Protein AF-A0A0C3LDW7-F1 (afdb_monomer_lite)

Secondary structure (DSSP, 8-state):
--HHHHHHHHHHHHHTT------TTTTTT-HHHHHHHHHHHHHTS-------------------HHHHHHHHHHHTS----TTTT-TTTTHHHHSEEEEEEE-TTS-EEEEEEE-SS---B---SS-EEEHHHHHHHHTT---S-BPPTTPPPEEE--

Foldseek 3Di:
DDLVVVLVVVVVVVVVVPVDDDDLCNCVVRVSNNVVVVVVVVVVPDDDDDDDDDDDDDDDDPDDPVVVVVLLVVLVDDDDDPLVPPPCSQVQQADFDWDWAAAPVRDTDTDTDGNVVAQDEDAHQEGEAEVSVVVNVVVVDDHSYDDDPPHDYHYDHD

Organism: NCBI:txid1051891

Structure (mmCIF, N/CA/C/O backbone):
data_AF-A0A0C3LDW7-F1
#
_entry.id   AF-A0A0C3LDW7-F1
#
loop_
_atom_site.group_PDB
_atom_site.id
_atom_site.type_symbol
_atom_site.label_atom_id
_atom_site.label_alt_id
_atom_site.label_comp_id
_atom_site.label_asym_id
_atom_site.label_entity_id
_atom_site.label_seq_id
_atom_site.pdbx_PDB_ins_code
_atom_site.Cartn_x
_atom_site.Cartn_y
_atom_site.Cartn_z
_atom_site.occupancy
_atom_site.B_iso_or_equiv
_atom_site.auth_seq_id
_atom_site.auth_comp_id
_atom_site.auth_asym_id
_atom_site.auth_atom_id
_atom_site.pdbx_PDB_model_num
ATOM 1 N N . MET A 1 1 ? 14.650 0.027 -12.712 1.00 53.91 1 MET A N 1
ATOM 2 C CA . MET A 1 1 ? 14.653 -1.045 -11.697 1.00 53.91 1 MET A CA 1
ATOM 3 C C . MET A 1 1 ? 15.944 -1.805 -11.886 1.00 53.91 1 MET A C 1
ATOM 5 O O . MET A 1 1 ? 16.213 -2.204 -13.011 1.00 53.91 1 MET A O 1
ATOM 9 N N . ASP A 1 2 ? 16.750 -1.938 -10.841 1.00 70.69 2 ASP A N 1
ATOM 10 C CA . ASP A 1 2 ? 18.018 -2.660 -10.933 1.00 70.69 2 ASP A CA 1
ATOM 11 C C . ASP A 1 2 ? 17.744 -4.168 -11.007 1.00 70.69 2 ASP A C 1
ATOM 13 O O . ASP A 1 2 ? 16.909 -4.682 -10.262 1.00 70.69 2 ASP A O 1
ATOM 17 N N . SER A 1 3 ? 18.443 -4.900 -11.879 1.00 71.69 3 SER A N 1
ATOM 18 C CA . SER A 1 3 ? 18.212 -6.340 -12.104 1.00 71.69 3 SER A CA 1
ATOM 19 C C . SER A 1 3 ? 18.308 -7.186 -10.822 1.00 71.69 3 SER A C 1
ATOM 21 O O . SER A 1 3 ? 17.686 -8.242 -10.719 1.00 71.69 3 SER A O 1
ATOM 23 N N . SER A 1 4 ? 19.042 -6.699 -9.816 1.00 78.38 4 SER A N 1
ATOM 24 C CA . SER A 1 4 ? 19.217 -7.348 -8.513 1.00 78.38 4 SER A CA 1
ATOM 25 C C . SER A 1 4 ? 17.973 -7.296 -7.618 1.00 78.38 4 SER A C 1
ATOM 27 O O . SER A 1 4 ? 17.710 -8.259 -6.901 1.00 78.38 4 SER A O 1
ATOM 29 N N . SER A 1 5 ? 17.192 -6.208 -7.642 1.00 81.62 5 SER A N 1
ATOM 30 C CA . SER A 1 5 ? 15.993 -6.099 -6.793 1.00 81.62 5 SER A CA 1
ATOM 31 C C . SER A 1 5 ? 14.843 -6.956 -7.325 1.00 81.62 5 SER A C 1
ATOM 33 O O . SER A 1 5 ? 14.118 -7.578 -6.549 1.00 81.62 5 SER A O 1
ATOM 35 N N . LEU A 1 6 ? 14.728 -7.061 -8.652 1.00 83.81 6 LEU A N 1
ATOM 36 C CA . LEU A 1 6 ? 13.736 -7.908 -9.314 1.00 83.81 6 LEU A CA 1
ATOM 37 C C . LEU A 1 6 ? 14.006 -9.398 -9.050 1.00 83.81 6 LEU A C 1
ATOM 39 O O . LEU A 1 6 ? 13.078 -10.129 -8.708 1.00 83.81 6 LEU A O 1
ATOM 43 N N . LEU A 1 7 ? 15.271 -9.835 -9.110 1.00 85.88 7 LEU A N 1
ATOM 44 C CA . LEU A 1 7 ? 15.661 -11.201 -8.741 1.00 85.88 7 LEU A CA 1
ATOM 45 C C . LEU A 1 7 ? 15.243 -11.553 -7.311 1.00 85.88 7 LEU A C 1
ATOM 47 O O . LEU A 1 7 ? 14.664 -12.614 -7.088 1.00 85.88 7 LEU A O 1
ATOM 51 N N . TRP A 1 8 ? 15.517 -10.665 -6.354 1.00 86.31 8 TRP A N 1
ATOM 52 C CA . TRP A 1 8 ? 15.173 -10.902 -4.954 1.00 86.31 8 TRP A CA 1
ATOM 53 C C . TRP A 1 8 ? 13.662 -11.073 -4.768 1.00 86.31 8 TRP A C 1
ATOM 55 O O . TRP A 1 8 ? 13.221 -12.028 -4.132 1.00 86.31 8 TRP A O 1
ATOM 65 N N . MET A 1 9 ? 12.860 -10.202 -5.385 1.00 88.88 9 MET A N 1
ATOM 66 C CA . MET A 1 9 ? 11.399 -10.289 -5.323 1.00 88.88 9 MET A CA 1
ATOM 67 C C . MET A 1 9 ? 10.884 -11.615 -5.898 1.00 88.88 9 MET A C 1
A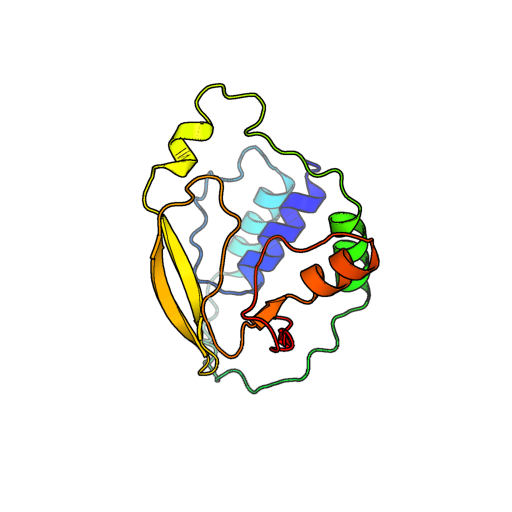TOM 69 O O . MET A 1 9 ? 10.052 -12.275 -5.276 1.00 88.88 9 MET A O 1
ATOM 73 N N . VAL A 1 10 ? 11.405 -12.037 -7.054 1.00 88.19 10 VAL A N 1
ATOM 74 C CA . VAL A 1 10 ? 11.032 -13.315 -7.681 1.00 88.19 10 VAL A CA 1
ATOM 75 C C . VAL A 1 10 ? 11.379 -14.498 -6.774 1.00 88.19 10 VAL A C 1
ATOM 77 O O . VAL A 1 10 ? 10.549 -15.388 -6.598 1.00 88.19 10 VAL A O 1
ATOM 80 N N . GLN A 1 11 ? 12.551 -14.482 -6.134 1.00 89.31 11 GLN A N 1
ATOM 81 C CA . GLN A 1 11 ? 12.958 -15.518 -5.181 1.00 89.31 11 GLN A CA 1
ATOM 82 C C . GLN A 1 11 ? 12.035 -15.592 -3.961 1.00 89.31 11 GLN A C 1
ATOM 84 O O . GLN A 1 11 ? 11.704 -16.690 -3.524 1.00 89.31 11 GLN A O 1
ATOM 89 N N . GLN A 1 12 ? 11.596 -14.452 -3.417 1.00 87.31 12 GLN A N 1
ATOM 90 C CA . GLN A 1 12 ? 10.668 -14.437 -2.279 1.00 87.31 12 GLN A CA 1
ATOM 91 C C . GLN A 1 12 ? 9.298 -15.005 -2.653 1.00 87.31 12 GLN A C 1
ATOM 93 O O . GLN A 1 12 ? 8.745 -15.822 -1.919 1.00 87.31 12 GLN A O 1
ATOM 98 N N . ILE A 1 13 ? 8.762 -14.604 -3.809 1.00 86.69 13 ILE A N 1
ATOM 99 C CA . ILE A 1 13 ? 7.469 -15.095 -4.301 1.00 86.69 13 ILE A CA 1
ATOM 100 C C . ILE A 1 13 ? 7.523 -16.608 -4.535 1.00 86.69 13 ILE A C 1
ATOM 102 O O . ILE A 1 13 ? 6.597 -17.333 -4.171 1.00 86.69 13 ILE A O 1
ATOM 106 N N . ASP A 1 14 ? 8.611 -17.088 -5.129 1.00 86.56 14 ASP A N 1
ATOM 107 C CA . ASP A 1 14 ? 8.819 -18.506 -5.387 1.00 86.56 14 ASP A CA 1
ATOM 108 C C . ASP A 1 14 ? 9.004 -19.314 -4.084 1.00 86.56 14 ASP A C 1
ATOM 110 O O . ASP A 1 14 ? 8.374 -20.361 -3.917 1.00 86.56 14 ASP A O 1
ATOM 114 N N . ALA A 1 15 ? 9.764 -18.792 -3.113 1.00 85.25 15 ALA A N 1
ATOM 115 C CA . ALA A 1 15 ? 9.953 -19.409 -1.797 1.00 85.25 15 ALA A CA 1
ATOM 116 C C . ALA A 1 15 ? 8.666 -19.457 -0.956 1.00 85.25 15 ALA A C 1
ATOM 118 O O . ALA A 1 15 ? 8.469 -20.396 -0.184 1.00 85.25 15 ALA A O 1
ATOM 119 N N . ALA A 1 16 ? 7.771 -18.478 -1.119 1.00 85.31 16 ALA A N 1
ATOM 120 C CA . ALA A 1 16 ? 6.484 -18.444 -0.430 1.00 85.31 16 ALA A CA 1
ATOM 121 C C . ALA A 1 16 ? 5.522 -19.558 -0.887 1.00 85.31 16 ALA A C 1
ATOM 123 O O . ALA A 1 16 ? 4.521 -19.810 -0.217 1.00 85.31 16 ALA A O 1
ATOM 124 N N . GLY A 1 17 ? 5.797 -20.233 -2.013 1.00 80.81 17 GLY A N 1
ATOM 125 C CA . GLY A 1 17 ? 5.010 -21.384 -2.461 1.00 80.81 17 GLY A CA 1
ATOM 126 C C . GLY A 1 17 ? 3.551 -21.048 -2.784 1.00 80.81 17 GLY A C 1
ATOM 127 O O . GLY A 1 17 ? 2.684 -21.913 -2.699 1.00 80.81 17 GLY A O 1
ATOM 128 N N . VAL A 1 18 ? 3.269 -19.802 -3.172 1.00 77.81 18 VAL A N 1
ATOM 129 C CA . VAL A 1 18 ? 1.912 -19.266 -3.406 1.00 77.81 18 VAL A CA 1
ATOM 130 C C . VAL A 1 18 ? 1.192 -19.844 -4.638 1.00 77.81 18 VAL A C 1
ATOM 132 O O . VAL A 1 18 ? 0.109 -19.389 -4.989 1.00 77.81 18 VAL A O 1
ATOM 135 N N . GLY A 1 19 ? 1.752 -20.870 -5.289 1.00 76.56 19 GLY A N 1
ATOM 136 C CA . GLY A 1 19 ? 1.146 -21.515 -6.460 1.00 76.56 19 GLY A CA 1
ATOM 137 C C . GLY A 1 19 ? 1.220 -20.676 -7.739 1.00 76.56 19 GLY A C 1
ATOM 138 O O . GLY A 1 19 ? 0.446 -20.901 -8.666 1.00 76.56 19 GLY A O 1
ATOM 139 N N . ASN A 1 20 ? 2.140 -19.711 -7.799 1.00 80.19 20 ASN A N 1
ATOM 140 C CA . ASN A 1 20 ? 2.332 -18.882 -8.983 1.00 80.19 20 ASN A CA 1
ATOM 141 C C . ASN A 1 20 ? 2.949 -19.696 -10.126 1.00 80.19 20 ASN A C 1
ATOM 143 O O . ASN A 1 20 ? 3.977 -20.353 -9.960 1.00 80.19 20 ASN A O 1
ATOM 147 N N . LEU A 1 21 ? 2.325 -19.612 -11.300 1.00 80.88 21 LEU A N 1
ATOM 148 C CA . LEU A 1 21 ? 2.858 -20.143 -12.548 1.00 80.88 21 LEU A CA 1
ATOM 149 C C . LEU A 1 21 ? 3.576 -19.011 -13.281 1.00 80.88 21 LEU A C 1
ATOM 151 O O . LEU A 1 21 ? 2.949 -18.043 -13.708 1.00 80.88 21 LEU A O 1
ATOM 155 N N . TRP A 1 22 ? 4.893 -19.131 -13.411 1.00 82.12 22 TRP A N 1
ATOM 156 C CA . TRP A 1 22 ? 5.694 -18.210 -14.210 1.00 82.12 22 TRP A CA 1
ATOM 157 C C . TRP A 1 22 ? 5.652 -18.644 -15.673 1.00 82.12 22 TRP A C 1
ATOM 159 O O . TRP A 1 22 ? 5.890 -19.816 -15.976 1.00 82.12 22 TRP A O 1
ATOM 169 N N . ALA A 1 23 ? 5.346 -17.715 -16.579 1.00 82.56 23 ALA A N 1
ATOM 170 C CA . ALA A 1 23 ? 5.455 -17.997 -18.004 1.00 82.56 23 ALA A CA 1
ATOM 171 C C . ALA A 1 23 ? 6.944 -18.178 -18.371 1.00 82.56 23 ALA A C 1
ATOM 173 O O . ALA A 1 23 ? 7.791 -17.453 -17.839 1.00 82.56 23 ALA A O 1
ATOM 174 N N . PRO A 1 24 ? 7.288 -19.156 -19.228 1.00 74.12 24 PRO A N 1
ATOM 175 C CA . PRO A 1 24 ? 8.680 -19.496 -19.535 1.00 74.12 24 PRO A CA 1
ATOM 176 C C . PRO A 1 24 ? 9.445 -18.363 -20.236 1.00 74.12 24 PRO A C 1
ATOM 178 O O . PRO A 1 24 ? 10.670 -18.331 -20.178 1.00 74.12 24 PRO A O 1
ATOM 181 N N . ASP A 1 25 ? 8.720 -17.438 -20.856 1.00 83.69 25 ASP A N 1
ATOM 182 C CA . ASP A 1 25 ? 9.197 -16.272 -21.595 1.00 83.69 25 ASP A CA 1
ATOM 183 C C . ASP A 1 25 ? 9.160 -14.965 -20.776 1.00 83.69 25 ASP A C 1
ATOM 185 O O . ASP A 1 25 ? 9.736 -13.959 -21.185 1.00 83.69 25 ASP A O 1
ATOM 189 N N . ALA A 1 26 ? 8.548 -14.960 -19.582 1.00 81.38 26 ALA A N 1
ATOM 190 C CA . ALA A 1 26 ? 8.307 -13.742 -18.791 1.00 81.38 26 ALA A CA 1
ATOM 191 C C . ALA A 1 26 ? 9.577 -12.964 -18.396 1.00 81.38 26 ALA A C 1
ATOM 193 O O . ALA A 1 26 ? 9.491 -11.799 -18.006 1.00 81.38 26 ALA A O 1
ATOM 194 N N . PHE A 1 27 ? 10.745 -13.609 -18.456 1.00 86.31 27 PHE A N 1
ATOM 195 C CA . PHE A 1 27 ? 12.024 -13.044 -18.030 1.00 86.31 27 PHE A CA 1
ATOM 196 C C . PHE A 1 27 ? 13.126 -13.168 -19.087 1.00 86.31 27 PHE A C 1
ATOM 198 O O . PHE A 1 27 ? 14.304 -13.123 -18.730 1.00 86.31 27 PHE A O 1
ATOM 205 N N . GLU A 1 28 ? 12.784 -13.313 -20.373 1.00 84.56 28 GLU A N 1
ATOM 206 C CA . GLU A 1 28 ? 13.794 -13.361 -21.447 1.00 84.56 28 GLU A CA 1
ATOM 207 C C . GLU A 1 28 ? 14.685 -12.113 -21.463 1.00 84.56 28 GLU A C 1
ATOM 209 O O . GLU A 1 28 ? 15.906 -12.224 -21.587 1.00 84.56 28 GLU A O 1
ATOM 214 N N . ASP A 1 29 ? 14.094 -10.947 -21.199 1.00 85.69 29 ASP A N 1
ATOM 215 C CA . ASP A 1 29 ? 14.794 -9.661 -21.160 1.00 85.69 29 ASP A CA 1
ATOM 216 C C . ASP A 1 29 ? 15.585 -9.424 -19.857 1.00 85.69 29 ASP A C 1
ATOM 218 O O . ASP A 1 29 ? 16.277 -8.412 -19.719 1.00 85.69 29 ASP A O 1
ATOM 222 N N . VAL A 1 30 ? 15.502 -10.339 -18.877 1.00 86.88 30 VAL A N 1
ATOM 223 C CA . VAL A 1 30 ? 16.159 -10.210 -17.563 1.00 86.88 30 VAL A CA 1
ATOM 224 C C . VAL A 1 30 ? 17.057 -11.428 -17.287 1.00 86.88 30 VAL A C 1
ATOM 226 O O . VAL A 1 30 ? 16.651 -12.368 -16.591 1.00 86.88 30 VAL A O 1
ATOM 229 N N . PRO A 1 31 ? 18.324 -11.408 -17.752 1.00 85.44 31 PRO A N 1
ATOM 230 C CA . PRO A 1 31 ? 19.219 -12.571 -17.739 1.00 85.44 31 PRO A CA 1
ATOM 231 C C . PRO A 1 31 ? 19.421 -13.195 -16.357 1.00 85.44 31 PRO A C 1
ATOM 233 O O . PRO A 1 31 ? 19.556 -14.408 -16.226 1.00 85.44 31 PRO A O 1
ATOM 236 N N . THR A 1 32 ? 19.428 -12.372 -15.307 1.00 86.12 32 THR A N 1
ATOM 237 C CA . THR A 1 32 ? 19.659 -12.816 -13.929 1.00 86.12 32 THR A CA 1
ATOM 238 C C . THR A 1 32 ? 18.518 -13.688 -13.404 1.00 86.12 32 THR A C 1
ATOM 240 O O . THR A 1 32 ? 18.760 -14.693 -12.739 1.00 86.12 32 THR A O 1
ATOM 243 N N . VAL A 1 33 ? 17.273 -13.324 -13.719 1.00 85.00 33 VAL A N 1
ATOM 244 C CA . VAL A 1 33 ? 16.087 -14.084 -13.300 1.00 85.00 33 VAL A CA 1
ATOM 245 C C . VAL A 1 33 ? 15.918 -15.326 -14.155 1.00 85.00 33 VAL A C 1
ATOM 247 O O . VAL A 1 33 ? 15.624 -16.399 -13.631 1.00 85.00 33 VAL A O 1
ATOM 250 N N . LYS A 1 34 ? 16.201 -15.210 -15.454 1.00 87.00 34 LYS A N 1
ATOM 251 C CA . LYS A 1 34 ? 16.253 -16.356 -16.356 1.00 87.00 34 LYS A CA 1
ATOM 252 C C . LYS A 1 34 ? 17.242 -17.420 -15.865 1.00 87.00 34 LYS A C 1
ATOM 254 O O . LYS A 1 34 ? 16.860 -18.575 -15.715 1.00 87.00 34 LYS A O 1
ATOM 259 N N . ALA A 1 35 ? 18.466 -17.023 -15.509 1.00 87.06 35 ALA A N 1
ATOM 260 C CA . ALA A 1 35 ? 19.481 -17.937 -14.979 1.00 87.06 35 ALA A CA 1
ATOM 261 C C . ALA A 1 35 ? 19.032 -18.654 -13.691 1.00 87.06 35 ALA A C 1
ATOM 263 O O . ALA A 1 35 ? 19.332 -19.832 -13.503 1.00 87.06 35 ALA A O 1
ATOM 264 N N . TYR A 1 36 ? 18.283 -17.972 -12.818 1.00 88.25 36 TYR A N 1
ATOM 265 C CA . TYR A 1 36 ? 17.711 -18.578 -11.615 1.00 88.25 36 TYR A CA 1
ATOM 266 C C . TYR A 1 36 ? 16.700 -19.689 -11.944 1.00 88.25 36 TYR A C 1
ATOM 268 O O . TYR A 1 36 ? 16.777 -20.779 -11.371 1.00 88.25 36 TYR A O 1
ATOM 276 N N . PHE A 1 37 ? 15.782 -19.449 -12.884 1.00 86.62 37 PHE A N 1
ATOM 277 C CA . PHE A 1 37 ? 14.806 -20.462 -13.296 1.00 86.62 37 PHE A CA 1
ATOM 278 C C . PHE A 1 37 ? 15.431 -21.605 -14.097 1.00 86.62 37 PHE A C 1
ATOM 280 O O . PHE A 1 37 ? 15.050 -22.757 -13.883 1.00 86.62 37 PHE A O 1
ATOM 287 N N . ASP A 1 38 ? 16.410 -21.313 -14.955 1.00 86.12 38 ASP A N 1
ATOM 288 C CA . ASP A 1 38 ? 17.164 -22.323 -15.703 1.00 86.12 38 ASP A CA 1
ATOM 289 C C . ASP A 1 38 ? 17.883 -23.280 -14.724 1.00 86.12 38 ASP A C 1
ATOM 291 O O . ASP A 1 38 ? 17.678 -24.495 -14.785 1.00 86.12 38 ASP A O 1
ATOM 295 N N . ALA A 1 39 ? 18.591 -22.747 -13.718 1.00 85.19 39 ALA A N 1
ATOM 296 C CA . ALA A 1 39 ? 19.243 -23.546 -12.672 1.00 85.19 39 ALA A CA 1
ATOM 297 C C . ALA A 1 39 ? 18.245 -24.364 -11.829 1.00 85.19 39 ALA A C 1
ATOM 299 O O . ALA A 1 39 ? 18.489 -25.522 -11.474 1.00 85.19 39 ALA A O 1
ATOM 300 N N . LYS A 1 40 ? 17.078 -23.788 -11.517 1.00 81.69 40 LYS A N 1
ATOM 301 C CA . LYS A 1 40 ? 16.026 -24.482 -10.767 1.00 81.69 40 LYS A CA 1
ATOM 302 C C . LYS A 1 40 ? 15.406 -25.624 -11.580 1.00 81.69 40 LYS A C 1
ATOM 304 O O . LYS A 1 40 ? 15.089 -26.677 -11.022 1.00 81.69 40 LYS A O 1
ATOM 309 N N . ARG A 1 41 ? 15.262 -25.459 -12.897 1.00 79.62 41 ARG A N 1
ATOM 310 C CA . ARG A 1 41 ? 14.762 -26.500 -13.806 1.00 79.62 41 ARG A CA 1
ATOM 311 C C . ARG A 1 41 ? 15.722 -27.682 -13.885 1.00 79.62 41 ARG A C 1
ATOM 313 O O . ARG A 1 41 ? 15.265 -28.822 -13.865 1.00 79.62 41 ARG A O 1
ATOM 320 N N . GLU A 1 42 ? 17.025 -27.415 -13.883 1.00 72.69 42 GLU A N 1
ATOM 321 C CA . GLU A 1 42 ? 18.059 -28.452 -13.800 1.00 72.69 42 GLU A CA 1
ATOM 322 C C . GLU A 1 42 ? 18.011 -29.210 -12.461 1.00 72.69 42 GLU A C 1
ATOM 324 O O . GLU A 1 42 ? 18.155 -30.434 -12.442 1.00 72.69 42 GLU A O 1
ATOM 329 N N . SER A 1 43 ? 17.709 -28.527 -11.347 1.00 62.62 43 SER A N 1
ATOM 330 C CA . SER A 1 43 ? 17.586 -29.173 -10.026 1.00 62.62 43 SER A CA 1
ATOM 331 C C . SER A 1 43 ? 16.332 -30.038 -9.839 1.00 62.62 43 SER A C 1
ATOM 333 O O . SER A 1 43 ? 16.335 -30.938 -9.002 1.00 62.62 43 SER A O 1
ATOM 335 N N . ASN A 1 44 ? 15.275 -29.807 -10.626 1.00 56.38 44 ASN A N 1
ATOM 336 C CA . ASN A 1 44 ? 13.994 -30.520 -10.520 1.00 56.38 44 ASN A CA 1
ATOM 337 C C . ASN A 1 44 ? 13.899 -31.760 -11.429 1.00 56.38 44 ASN A C 1
ATOM 339 O O . ASN A 1 44 ? 12.812 -32.308 -11.626 1.00 56.38 44 ASN A O 1
ATOM 343 N N . SER A 1 45 ? 15.027 -32.236 -11.966 1.00 48.25 45 SER A N 1
ATOM 344 C CA . SER A 1 45 ? 15.105 -33.575 -12.559 1.00 48.25 45 SER A CA 1
ATOM 345 C C . SER A 1 45 ? 14.716 -34.630 -11.500 1.00 48.25 45 SER A C 1
ATOM 347 O O . SER A 1 45 ? 15.105 -34.504 -10.336 1.00 48.25 45 SER A O 1
ATOM 349 N N . PRO A 1 46 ? 13.889 -35.637 -11.828 1.00 47.00 46 PRO A N 1
ATOM 350 C CA . PRO A 1 46 ? 13.030 -36.288 -10.846 1.00 47.00 46 PRO A CA 1
ATOM 351 C C . PRO A 1 46 ? 13.810 -37.132 -9.830 1.00 47.00 46 PRO A C 1
ATOM 353 O O . PRO A 1 46 ? 14.275 -38.232 -10.128 1.00 47.00 46 PRO A O 1
ATOM 356 N N . LYS A 1 47 ? 13.844 -36.666 -8.579 1.00 35.62 47 LYS A N 1
ATOM 357 C CA . LYS A 1 47 ? 13.853 -37.538 -7.400 1.00 35.62 47 LYS A CA 1
ATOM 358 C C . LYS A 1 47 ? 12.650 -37.213 -6.522 1.00 35.62 47 LYS A C 1
ATOM 360 O O . LYS A 1 47 ? 12.547 -36.155 -5.915 1.00 35.62 47 LYS A O 1
ATOM 365 N N . THR A 1 48 ? 11.731 -38.168 -6.515 1.00 40.50 48 THR A N 1
ATOM 366 C CA . THR A 1 48 ? 10.495 -38.251 -5.743 1.00 40.50 48 THR A CA 1
ATOM 367 C C . THR A 1 48 ? 10.717 -38.019 -4.248 1.00 40.50 48 THR A C 1
ATOM 369 O O . THR A 1 48 ? 11.317 -38.862 -3.588 1.00 40.50 48 THR A O 1
ATOM 372 N N . SER A 1 49 ? 10.144 -36.948 -3.694 1.00 40.31 49 SER A N 1
ATOM 373 C CA . SER A 1 49 ? 9.631 -36.932 -2.315 1.00 40.31 49 SER A CA 1
ATOM 374 C C . SER A 1 49 ? 8.766 -35.693 -2.069 1.00 40.31 49 SER A C 1
ATOM 376 O O . SER A 1 49 ? 9.263 -34.569 -2.041 1.00 40.31 49 SER A O 1
ATOM 378 N N . SER A 1 50 ? 7.463 -35.903 -1.886 1.00 47.34 50 SER A N 1
ATOM 379 C CA . SER A 1 50 ? 6.496 -34.891 -1.447 1.00 47.34 50 SER A CA 1
ATOM 380 C C . SER A 1 50 ? 6.798 -34.386 -0.028 1.00 47.34 50 SER A C 1
ATOM 382 O O . SER A 1 50 ? 7.121 -35.212 0.829 1.00 47.34 50 SER A O 1
ATOM 384 N N . PRO A 1 51 ? 6.568 -33.096 0.287 1.00 46.09 51 PRO A N 1
ATOM 385 C CA . PRO A 1 51 ? 6.413 -32.661 1.668 1.00 46.09 51 PRO A CA 1
ATOM 386 C C . PRO A 1 51 ? 4.965 -32.308 2.022 1.00 46.09 51 PRO A C 1
ATOM 388 O O . PRO A 1 51 ? 4.176 -31.780 1.243 1.00 46.09 51 PRO A O 1
ATOM 391 N N . LYS A 1 52 ? 4.675 -32.652 3.269 1.00 33.16 52 LYS A N 1
ATOM 392 C CA . LYS A 1 52 ? 3.418 -32.681 4.002 1.00 33.16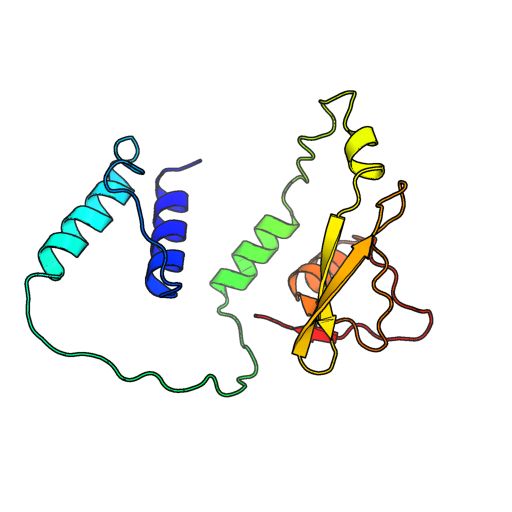 52 LYS A CA 1
ATOM 393 C C . LYS A 1 52 ? 3.102 -31.288 4.563 1.00 33.16 52 LYS A C 1
ATOM 395 O O . LYS A 1 52 ? 3.912 -30.722 5.291 1.00 33.16 52 LYS A O 1
ATOM 400 N N . VAL A 1 53 ? 1.922 -30.757 4.245 1.00 40.66 53 VAL A N 1
ATOM 401 C CA . VAL A 1 53 ? 1.409 -29.469 4.746 1.00 40.66 53 VAL A CA 1
ATOM 402 C C . VAL A 1 53 ? 1.075 -29.575 6.239 1.00 40.66 53 VAL A C 1
ATOM 404 O O . VAL A 1 53 ? 0.403 -30.517 6.656 1.00 40.66 53 VAL A O 1
ATOM 407 N N . SER A 1 54 ? 1.527 -28.602 7.036 1.00 36.75 54 SER A N 1
ATOM 408 C CA . SER A 1 54 ? 1.108 -28.386 8.432 1.00 36.75 54 SER A CA 1
ATOM 409 C C . SER A 1 54 ? 0.605 -26.939 8.611 1.00 36.75 54 SER A C 1
ATOM 411 O O . SER A 1 54 ? 1.056 -26.068 7.867 1.00 36.75 54 SER A O 1
ATOM 413 N N . PRO A 1 55 ? -0.316 -26.657 9.555 1.00 46.69 55 PRO A N 1
ATOM 414 C CA . PRO A 1 55 ? -1.023 -25.374 9.657 1.00 46.69 55 PRO A CA 1
ATOM 415 C C . PRO A 1 55 ? -0.194 -24.292 10.381 1.00 46.69 55 PRO A C 1
ATOM 417 O O . PRO A 1 55 ? 0.617 -24.638 11.244 1.00 46.69 55 PRO A O 1
ATOM 420 N N . PRO A 1 56 ? -0.406 -22.987 10.105 1.00 43.03 56 PRO A N 1
ATOM 421 C CA . PRO A 1 56 ? 0.379 -21.924 10.723 1.00 43.03 56 PRO A CA 1
ATOM 422 C C . PRO A 1 56 ? -0.080 -21.639 12.161 1.00 43.03 56 PRO A C 1
ATOM 424 O O . PRO A 1 56 ? -1.153 -21.088 12.418 1.00 43.03 56 PRO A O 1
ATOM 427 N N . THR A 1 57 ? 0.784 -22.011 13.101 1.00 32.22 57 THR A N 1
ATOM 428 C CA . THR A 1 57 ? 0.744 -21.618 14.512 1.00 32.22 57 THR A CA 1
ATOM 429 C C . THR A 1 57 ? 1.094 -20.135 14.655 1.00 32.22 57 THR A C 1
ATOM 431 O O . THR A 1 57 ? 2.051 -19.645 14.067 1.00 32.22 57 THR A O 1
ATOM 434 N N . ARG A 1 58 ? 0.299 -19.427 15.463 1.00 41.47 58 ARG A N 1
ATOM 435 C CA . ARG A 1 58 ? 0.443 -18.017 15.853 1.00 41.47 58 ARG A CA 1
ATOM 436 C C . ARG A 1 58 ? 1.814 -17.779 16.506 1.00 41.47 58 ARG A C 1
ATOM 438 O O . ARG A 1 58 ? 2.035 -18.223 17.629 1.00 41.47 58 ARG A O 1
ATOM 445 N N . THR A 1 59 ? 2.703 -17.067 15.820 1.00 37.22 59 THR A N 1
ATOM 446 C CA . THR A 1 59 ? 4.014 -16.651 16.339 1.00 37.22 59 THR A CA 1
ATOM 447 C C . THR A 1 59 ? 4.066 -15.130 16.396 1.00 37.22 59 THR A C 1
ATOM 449 O O . THR A 1 59 ? 3.841 -14.461 15.393 1.00 37.22 59 THR A O 1
ATOM 452 N N . GLU A 1 60 ? 4.333 -14.590 17.582 1.00 44.66 60 GLU A N 1
ATOM 453 C CA . GLU A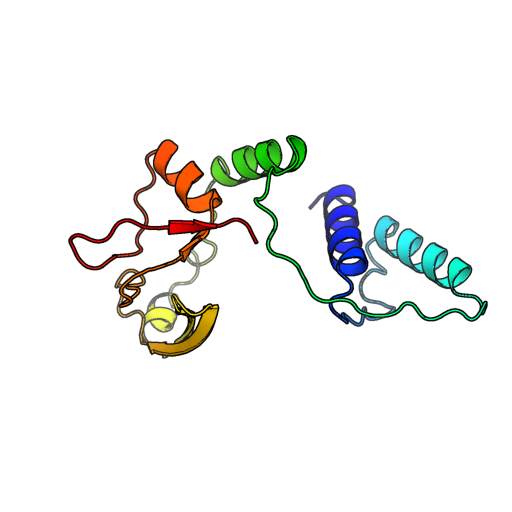 1 60 ? 4.681 -13.183 17.781 1.00 44.66 60 GLU A CA 1
ATOM 454 C C . GLU A 1 60 ? 5.926 -12.850 16.940 1.00 44.66 60 GLU A C 1
ATOM 456 O O . GLU A 1 60 ? 7.007 -13.411 17.132 1.00 44.66 60 GLU A O 1
ATOM 461 N N . SER A 1 61 ? 5.756 -11.974 15.953 1.00 44.91 61 SER A N 1
ATOM 462 C CA . SER A 1 61 ? 6.729 -11.675 14.904 1.00 44.91 61 SER A CA 1
ATOM 463 C C . SER A 1 61 ? 7.817 -10.706 15.382 1.00 44.91 61 SER A C 1
ATOM 465 O O . SER A 1 61 ? 7.708 -9.482 15.299 1.00 44.91 61 SER A O 1
ATOM 467 N N . LYS A 1 62 ? 8.957 -11.248 15.822 1.00 51.94 62 LYS A N 1
ATOM 468 C CA . LYS A 1 62 ? 10.230 -10.514 15.756 1.00 51.94 62 LYS A CA 1
ATOM 469 C C . LYS A 1 62 ? 10.707 -10.508 14.302 1.00 51.94 62 LYS A C 1
ATOM 471 O O . LYS A 1 62 ? 11.361 -11.449 13.863 1.00 51.94 62 LYS A O 1
ATOM 476 N N . LEU A 1 63 ? 10.363 -9.456 13.559 1.00 56.38 63 LEU A N 1
ATOM 477 C CA . LEU A 1 63 ? 10.883 -9.234 12.207 1.00 56.38 63 LEU A CA 1
ATOM 478 C C . LEU A 1 63 ? 12.428 -9.203 12.201 1.00 56.38 63 LEU A C 1
ATOM 480 O O . LEU A 1 63 ? 13.032 -8.629 13.116 1.00 56.38 63 LEU A O 1
ATOM 484 N N . PRO A 1 64 ? 13.082 -9.761 11.166 1.00 66.50 64 PRO A N 1
ATOM 485 C CA . PRO A 1 64 ? 14.521 -9.633 10.981 1.00 66.50 64 PRO A CA 1
ATOM 486 C C . PRO A 1 64 ? 14.931 -8.157 10.829 1.00 66.50 64 PRO A C 1
ATOM 488 O O . PRO A 1 64 ? 14.228 -7.380 10.176 1.00 66.50 64 PRO A O 1
ATOM 491 N N . PRO A 1 65 ? 16.098 -7.748 11.354 1.00 64.94 65 PRO A N 1
ATOM 492 C CA . PRO A 1 65 ? 16.555 -6.356 11.305 1.00 64.94 65 PRO A CA 1
ATOM 493 C C . PRO A 1 65 ? 16.809 -5.824 9.882 1.00 64.94 65 PRO A C 1
ATOM 495 O O . PRO A 1 65 ? 16.880 -4.611 9.693 1.00 64.94 65 PRO A O 1
ATOM 498 N N . SER A 1 66 ? 16.944 -6.697 8.879 1.00 66.12 66 SER A N 1
ATOM 499 C CA . SER A 1 66 ? 17.029 -6.320 7.461 1.00 66.12 66 SER A CA 1
ATOM 500 C C . SER A 1 66 ? 15.702 -5.775 6.926 1.00 66.12 66 SER A C 1
ATOM 502 O O . SER A 1 66 ? 15.688 -4.698 6.337 1.00 66.12 66 SER A O 1
ATOM 504 N N . VAL A 1 67 ? 14.588 -6.455 7.218 1.00 63.84 67 VAL A N 1
ATOM 505 C CA . VAL A 1 67 ? 13.236 -6.085 6.760 1.00 63.84 67 VAL A CA 1
ATOM 506 C C . VAL A 1 67 ? 12.802 -4.750 7.362 1.00 63.84 67 VAL A C 1
ATOM 508 O O . VAL A 1 67 ? 12.232 -3.903 6.684 1.00 63.84 67 VAL A O 1
ATOM 511 N N . LEU A 1 68 ? 13.153 -4.514 8.628 1.00 65.62 68 LEU A N 1
ATOM 512 C CA . LEU A 1 68 ? 12.871 -3.253 9.316 1.00 65.62 68 LEU A CA 1
ATOM 513 C C . LEU A 1 68 ? 13.604 -2.065 8.665 1.00 65.62 68 LEU A C 1
ATOM 515 O O . LEU A 1 68 ? 13.039 -0.982 8.534 1.00 65.62 68 LEU A O 1
ATOM 519 N N . LYS A 1 69 ? 14.851 -2.268 8.217 1.00 68.31 69 LYS A N 1
ATOM 520 C CA . LYS A 1 69 ? 15.636 -1.233 7.523 1.00 68.31 69 LYS A CA 1
ATOM 521 C C . LYS A 1 69 ? 15.102 -0.933 6.125 1.00 68.31 69 LYS A C 1
ATOM 523 O O . LYS A 1 69 ? 15.145 0.222 5.709 1.00 68.31 69 LYS A O 1
ATOM 528 N N . GLU A 1 70 ? 14.630 -1.943 5.402 1.00 68.56 70 GLU A N 1
ATOM 529 C CA . GLU A 1 70 ? 13.997 -1.756 4.091 1.00 68.56 70 GLU A CA 1
ATOM 530 C C . GLU A 1 70 ? 12.657 -1.034 4.222 1.00 68.56 70 GLU A C 1
ATOM 532 O O . GLU A 1 70 ? 12.459 -0.018 3.563 1.00 68.56 70 GLU A O 1
ATOM 537 N N . LEU A 1 71 ? 11.817 -1.436 5.182 1.00 65.88 71 LEU A N 1
ATOM 538 C CA . LEU A 1 71 ? 10.591 -0.716 5.539 1.00 65.88 71 LEU A CA 1
ATOM 539 C C . LEU A 1 71 ? 10.864 0.755 5.851 1.00 65.88 71 LEU A C 1
ATOM 541 O O . LEU A 1 71 ? 10.192 1.631 5.326 1.00 65.88 71 LEU A O 1
ATOM 545 N N . GLN A 1 72 ? 11.881 1.054 6.660 1.00 66.50 72 GLN A N 1
ATOM 546 C CA . GLN A 1 72 ? 12.250 2.439 6.965 1.00 66.50 72 GLN A CA 1
ATOM 547 C C . GLN A 1 72 ? 12.701 3.238 5.734 1.00 66.50 72 GLN A C 1
ATOM 549 O O . GLN A 1 72 ? 12.530 4.459 5.714 1.00 66.50 72 GLN A O 1
ATOM 554 N N . LYS A 1 73 ? 13.301 2.590 4.729 1.00 71.94 73 LYS A N 1
ATOM 555 C CA . LYS A 1 73 ? 13.662 3.243 3.463 1.00 71.94 73 LYS A CA 1
ATOM 556 C C . LYS A 1 73 ? 12.429 3.496 2.601 1.00 71.94 73 LYS A C 1
ATOM 558 O O . LYS A 1 73 ? 12.291 4.610 2.107 1.00 71.94 73 LYS A O 1
ATOM 563 N N . ASP A 1 74 ? 11.532 2.520 2.491 1.00 66.81 74 ASP A N 1
ATOM 564 C CA . ASP A 1 74 ? 10.275 2.645 1.743 1.00 66.81 74 ASP A CA 1
ATOM 565 C C . ASP A 1 74 ? 9.370 3.728 2.333 1.00 66.81 74 ASP A C 1
ATOM 567 O O . ASP A 1 74 ? 8.848 4.569 1.605 1.00 66.81 74 ASP A O 1
ATOM 571 N N . VAL A 1 75 ? 9.264 3.779 3.663 1.00 66.88 75 VAL A N 1
ATOM 572 C CA . VAL A 1 75 ? 8.531 4.819 4.404 1.00 66.88 75 VAL A CA 1
ATOM 573 C C . VAL A 1 75 ? 9.061 6.225 4.093 1.00 66.88 75 VAL A C 1
ATOM 575 O O . VAL A 1 75 ? 8.284 7.170 3.990 1.00 66.88 75 VAL A O 1
ATOM 578 N N . LYS A 1 76 ? 10.380 6.376 3.925 1.00 71.19 76 LYS A N 1
ATOM 579 C CA . LYS A 1 76 ? 11.026 7.660 3.597 1.00 71.19 76 LYS A CA 1
ATOM 580 C C . LYS A 1 76 ? 11.026 7.976 2.098 1.00 71.19 76 LYS A C 1
ATOM 582 O O . LYS A 1 76 ? 11.488 9.051 1.710 1.00 71.19 76 LYS A O 1
ATOM 587 N N . GLY A 1 77 ? 10.562 7.053 1.257 1.00 71.62 77 GLY A N 1
ATOM 588 C CA . GLY A 1 77 ? 10.475 7.244 -0.183 1.00 71.62 77 GLY A CA 1
ATOM 589 C C . GLY A 1 77 ? 9.517 8.379 -0.545 1.00 71.62 77 GLY A C 1
ATOM 590 O O . GLY A 1 77 ? 8.519 8.626 0.131 1.00 71.62 77 GLY A O 1
ATOM 591 N N . LYS A 1 78 ? 9.807 9.089 -1.641 1.00 72.19 78 LYS A N 1
ATOM 592 C CA . LYS A 1 78 ? 8.873 10.082 -2.179 1.00 72.19 78 LYS A CA 1
ATOM 593 C C . LYS A 1 78 ? 7.623 9.345 -2.664 1.00 72.19 78 LYS A C 1
ATOM 595 O O . LYS A 1 78 ? 7.724 8.494 -3.544 1.00 72.19 78 LYS A O 1
ATOM 600 N N . LEU A 1 79 ? 6.461 9.685 -2.108 1.00 66.69 79 LEU A N 1
ATOM 601 C CA . LEU A 1 79 ? 5.174 9.208 -2.613 1.00 66.69 79 LEU A CA 1
ATOM 602 C C . LEU A 1 79 ? 5.022 9.669 -4.067 1.00 66.69 79 LEU A C 1
ATOM 604 O O . LEU A 1 79 ? 4.856 10.857 -4.338 1.00 66.69 79 LEU A O 1
ATOM 608 N N . HIS A 1 80 ? 5.137 8.725 -4.996 1.00 66.62 80 HIS A N 1
ATOM 609 C CA . HIS A 1 80 ? 4.866 8.956 -6.406 1.00 66.62 80 HIS A CA 1
ATOM 610 C C . HIS A 1 80 ? 3.398 8.645 -6.675 1.00 66.62 80 HIS A C 1
ATOM 612 O O . HIS A 1 80 ? 3.009 7.480 -6.727 1.00 66.62 80 HIS A O 1
ATOM 618 N N . ASP A 1 81 ? 2.590 9.690 -6.846 1.00 67.44 81 ASP A N 1
ATOM 619 C CA . ASP A 1 81 ? 1.220 9.539 -7.319 1.00 67.44 81 ASP A CA 1
ATOM 620 C C . ASP A 1 81 ? 1.195 9.639 -8.848 1.00 67.44 81 ASP A C 1
ATOM 622 O O . ASP A 1 81 ? 1.171 10.719 -9.434 1.00 67.44 81 ASP A O 1
ATOM 626 N N . SER A 1 82 ? 1.254 8.490 -9.521 1.00 72.94 82 SER A N 1
ATOM 627 C CA . SER A 1 82 ? 1.203 8.433 -10.987 1.00 72.94 82 SER A CA 1
ATOM 628 C C . SER A 1 82 ? -0.145 8.887 -11.566 1.00 72.94 82 SER A C 1
ATOM 630 O O . SER A 1 82 ? -0.247 9.056 -12.780 1.00 72.94 82 SER A O 1
ATOM 632 N N . LEU A 1 83 ? -1.175 9.090 -10.734 1.00 67.44 83 LEU A N 1
ATOM 633 C CA . LEU A 1 83 ? -2.510 9.506 -11.172 1.00 67.44 83 LEU A CA 1
ATOM 634 C C . LEU A 1 83 ? -2.635 11.024 -11.357 1.00 67.44 83 LEU A C 1
ATOM 636 O O . LEU A 1 83 ? -3.551 11.463 -12.049 1.00 67.44 83 LEU A O 1
ATOM 640 N N . GLU A 1 84 ? -1.702 11.819 -10.822 1.00 68.50 84 GLU A N 1
ATOM 641 C CA . GLU A 1 84 ? -1.719 13.286 -10.939 1.00 68.50 84 GLU A CA 1
ATOM 642 C C . GLU A 1 84 ? -1.650 13.758 -12.406 1.00 68.50 84 GLU A C 1
ATOM 644 O O . GLU A 1 84 ? -2.232 14.778 -12.770 1.00 68.50 84 GLU A O 1
ATOM 649 N N . GLY A 1 85 ? -1.005 12.979 -13.282 1.00 77.50 85 GLY A N 1
ATOM 650 C CA . GLY A 1 85 ? -0.874 13.294 -14.708 1.00 77.50 85 GLY A CA 1
ATOM 651 C C . GLY A 1 85 ? -2.111 12.995 -15.565 1.00 77.50 85 GLY A C 1
ATOM 652 O O . GLY A 1 85 ? -2.142 13.371 -16.736 1.00 77.50 85 GLY A O 1
ATOM 653 N N . ILE A 1 86 ? -3.129 12.313 -15.029 1.00 81.81 86 ILE A N 1
ATOM 654 C CA . ILE A 1 86 ? -4.288 11.852 -15.804 1.00 81.81 86 ILE A CA 1
ATOM 655 C C . ILE A 1 86 ? -5.505 12.702 -15.441 1.00 81.81 86 ILE A C 1
ATOM 657 O O . ILE A 1 86 ? -6.115 12.508 -14.400 1.00 81.81 86 ILE A O 1
ATOM 661 N N . SER A 1 87 ? -5.932 13.603 -16.330 1.00 76.12 87 SER A N 1
ATOM 662 C CA . SER A 1 87 ? -7.051 14.539 -16.084 1.00 76.12 87 SER A CA 1
ATOM 663 C C . SER A 1 87 ? -8.390 13.873 -15.701 1.00 76.12 87 SER A C 1
ATOM 665 O O . SER A 1 87 ? -9.228 14.503 -15.058 1.00 76.12 87 SER A O 1
ATOM 667 N N . LEU A 1 88 ? -8.588 12.598 -16.045 1.00 85.94 88 LEU A N 1
ATOM 668 C CA . LEU A 1 88 ? -9.784 11.811 -15.720 1.00 85.94 88 LEU A CA 1
ATOM 669 C C . LEU A 1 88 ? -9.663 10.998 -14.416 1.00 85.94 88 LEU A C 1
ATOM 671 O O . LEU A 1 88 ? -10.498 10.129 -14.168 1.00 85.94 88 LEU A O 1
ATOM 675 N N . TRP A 1 89 ? -8.659 11.256 -13.570 1.00 81.31 89 TRP A N 1
ATOM 676 C CA . TRP A 1 89 ? -8.453 10.518 -12.314 1.00 81.31 89 TRP A CA 1
ATOM 677 C C . TRP A 1 89 ? -9.672 10.566 -11.379 1.00 81.31 89 TRP A C 1
ATOM 679 O O . TRP A 1 89 ? -9.962 9.589 -10.691 1.00 81.31 89 TRP A O 1
ATOM 689 N N . TRP A 1 90 ? -10.447 11.654 -11.424 1.00 81.94 90 TRP A N 1
ATOM 690 C CA . TRP A 1 90 ? -11.682 11.811 -10.655 1.00 81.94 90 TRP A CA 1
ATOM 691 C C . TRP A 1 90 ? -12.743 10.753 -11.001 1.00 81.94 90 TRP A C 1
ATOM 693 O O . TRP A 1 90 ? -13.613 10.473 -10.184 1.00 81.94 90 TRP A O 1
ATOM 703 N N . LEU A 1 91 ? -12.690 10.111 -12.174 1.00 85.75 91 LEU A N 1
ATOM 704 C CA . LEU A 1 91 ? -13.641 9.054 -12.531 1.00 85.75 91 LEU A CA 1
ATOM 705 C C . LEU A 1 91 ? -13.487 7.818 -11.629 1.00 85.75 91 LEU A C 1
ATOM 707 O O . LEU A 1 91 ? -14.478 7.159 -11.311 1.00 85.75 91 LEU A O 1
ATOM 711 N N . LEU A 1 92 ? -12.268 7.544 -11.148 1.00 78.62 92 LEU A N 1
ATOM 712 C CA . LEU A 1 92 ? -11.995 6.467 -10.188 1.00 78.62 92 LEU A CA 1
ATOM 713 C C . LEU A 1 92 ? -12.718 6.683 -8.852 1.00 78.62 92 LEU A C 1
ATOM 715 O O . LEU A 1 92 ? -12.951 5.723 -8.118 1.00 78.62 92 LEU A O 1
ATOM 719 N N . GLU A 1 93 ? -13.109 7.920 -8.546 1.00 84.31 93 GLU A N 1
ATOM 720 C CA . GLU A 1 93 ? -13.896 8.239 -7.357 1.00 84.31 93 GLU A CA 1
ATOM 721 C C . GLU A 1 93 ? -15.346 7.757 -7.458 1.00 84.31 93 GLU A C 1
ATOM 723 O O . GLU A 1 93 ? -15.969 7.457 -6.439 1.00 84.31 93 GLU A O 1
ATOM 728 N N . TYR A 1 94 ? -15.880 7.645 -8.676 1.00 84.75 94 TYR A N 1
ATOM 729 C CA . TYR A 1 94 ? -17.269 7.253 -8.928 1.00 84.75 94 TYR A CA 1
ATOM 730 C C . TYR A 1 94 ? -17.440 5.764 -9.221 1.00 84.75 94 TYR A C 1
ATOM 732 O O . TYR A 1 94 ? -18.567 5.266 -9.203 1.00 84.75 94 TYR A O 1
ATOM 740 N N . ILE A 1 95 ? -16.347 5.038 -9.455 1.00 84.75 95 ILE A N 1
ATOM 741 C CA . ILE A 1 95 ? -16.399 3.599 -9.699 1.00 84.75 95 ILE A CA 1
ATOM 742 C C . ILE A 1 95 ? -16.627 2.874 -8.361 1.00 84.75 95 ILE A C 1
ATOM 744 O O . ILE A 1 95 ? -15.839 3.049 -7.426 1.00 84.75 95 ILE A O 1
ATOM 748 N N . PRO A 1 96 ? -17.687 2.052 -8.237 1.00 84.00 96 PRO A N 1
ATOM 749 C CA . PRO A 1 96 ? -17.865 1.199 -7.073 1.00 84.00 96 PRO A CA 1
ATOM 750 C C . PRO A 1 96 ? -16.745 0.160 -7.032 1.00 84.00 96 PRO A C 1
ATOM 752 O O . PRO A 1 96 ? -16.574 -0.634 -7.956 1.00 84.00 96 PRO A O 1
ATOM 755 N N . LEU A 1 97 ? -15.977 0.172 -5.947 1.00 83.00 97 LEU A N 1
ATOM 756 C CA . LEU A 1 97 ? -14.864 -0.741 -5.728 1.00 83.00 97 LEU A CA 1
ATOM 757 C C . LEU A 1 97 ? -15.196 -1.696 -4.585 1.00 83.00 97 LEU A C 1
ATOM 759 O O . LEU A 1 97 ? -15.764 -1.301 -3.562 1.00 83.00 97 LEU A O 1
ATOM 763 N N . TRP A 1 98 ? -14.792 -2.953 -4.753 1.00 82.00 98 TRP A N 1
ATOM 764 C CA . TRP A 1 98 ? -14.800 -3.934 -3.676 1.00 82.00 98 TRP A CA 1
ATOM 765 C C . TRP A 1 98 ? -13.669 -3.617 -2.703 1.00 82.00 98 TRP A C 1
ATOM 767 O O . TRP A 1 98 ? -12.488 -3.715 -3.036 1.00 82.00 98 TRP A O 1
ATOM 777 N N . LYS A 1 99 ? -14.027 -3.226 -1.483 1.00 78.31 99 LYS A N 1
ATOM 778 C CA . LYS A 1 99 ? -13.084 -3.077 -0.380 1.00 78.31 99 LYS A CA 1
ATOM 779 C C . LYS A 1 99 ? -12.954 -4.417 0.317 1.00 78.31 99 LYS A C 1
ATOM 781 O O . LYS A 1 99 ? -13.941 -4.964 0.800 1.00 78.31 99 LYS A O 1
ATOM 786 N N . HIS A 1 100 ? -11.729 -4.919 0.360 1.00 77.44 100 HIS A N 1
ATOM 787 C CA . HIS A 1 100 ? -11.365 -6.081 1.151 1.00 77.44 100 HIS A CA 1
ATOM 788 C C . HIS A 1 100 ? -10.788 -5.596 2.472 1.00 77.44 100 HIS A C 1
ATOM 790 O O . HIS A 1 100 ? -9.876 -4.768 2.483 1.00 77.44 100 HIS A O 1
ATOM 796 N N . PHE A 1 101 ? -11.315 -6.105 3.573 1.00 73.00 101 PHE A N 1
ATOM 797 C CA . PHE A 1 101 ? -10.770 -5.851 4.898 1.00 73.00 101 PHE A CA 1
ATOM 798 C C . PHE A 1 101 ? -10.902 -7.102 5.756 1.00 73.00 101 PHE A C 1
ATOM 800 O O . PHE A 1 101 ? -11.652 -8.028 5.433 1.00 73.00 101 PHE A O 1
ATOM 807 N N . LEU A 1 102 ? -10.128 -7.136 6.834 1.00 70.56 102 LEU A N 1
ATOM 808 C CA . LEU A 1 102 ? -10.163 -8.226 7.789 1.00 70.56 102 LEU A CA 1
ATOM 809 C C . LEU A 1 102 ? -11.041 -7.836 8.977 1.00 70.56 102 LEU A C 1
ATOM 811 O O . LEU A 1 102 ? -10.863 -6.765 9.552 1.00 70.56 102 LEU A O 1
ATOM 815 N N . ASP A 1 103 ? -11.970 -8.713 9.331 1.00 67.62 103 ASP A N 1
ATOM 816 C CA . ASP A 1 103 ? -12.752 -8.614 10.562 1.00 67.62 103 ASP A CA 1
ATOM 817 C C . ASP A 1 103 ? -11.876 -8.965 11.788 1.00 67.62 103 ASP A C 1
ATOM 819 O O . ASP A 1 103 ? -10.866 -9.667 11.659 1.00 67.62 103 ASP A O 1
ATOM 823 N N . GLY A 1 104 ? -12.285 -8.562 12.995 1.00 64.12 104 GLY A N 1
ATOM 824 C CA . GLY A 1 104 ? -11.679 -8.988 14.263 1.00 64.12 104 GLY A CA 1
ATOM 825 C C . GLY A 1 104 ? -11.648 -10.515 14.441 1.00 64.12 104 GLY A C 1
ATOM 826 O O . GLY A 1 104 ? -10.744 -11.049 15.082 1.00 64.12 104 GLY A O 1
ATOM 827 N N . ASN A 1 105 ? -12.552 -11.239 13.772 1.00 70.81 105 ASN A N 1
ATOM 828 C CA . ASN A 1 105 ? -12.553 -12.707 13.692 1.00 70.81 105 ASN A CA 1
ATOM 829 C C . ASN A 1 105 ? -11.614 -13.287 12.615 1.00 70.81 105 ASN A C 1
ATOM 831 O O . ASN A 1 105 ? -11.682 -14.477 12.306 1.00 70.81 105 ASN A O 1
ATOM 835 N N . LYS A 1 106 ? -10.753 -12.461 12.011 1.00 67.31 106 LYS A N 1
ATOM 836 C CA . LYS A 1 106 ? -9.857 -12.807 10.893 1.00 67.31 106 LYS A CA 1
ATOM 837 C C . LYS A 1 106 ? -10.557 -13.294 9.625 1.00 67.31 106 LYS A C 1
ATOM 839 O O . LYS A 1 106 ? -9.930 -13.916 8.770 1.00 67.31 106 LYS A O 1
ATOM 844 N N . GLN A 1 107 ? -11.843 -13.003 9.482 1.00 74.12 107 GLN A N 1
ATOM 845 C CA . GLN A 1 107 ? -12.580 -13.309 8.264 1.00 74.12 107 GLN A CA 1
ATOM 846 C C . GLN A 1 107 ? -12.362 -12.195 7.241 1.00 74.12 107 GLN A C 1
ATOM 848 O O . GLN A 1 107 ? -12.343 -11.014 7.587 1.00 74.12 107 GLN A O 1
ATOM 853 N N . GLN A 1 108 ? -12.164 -12.575 5.980 1.00 75.12 108 GLN A N 1
ATOM 854 C CA . GLN A 1 108 ? -12.082 -11.616 4.885 1.00 75.12 108 GLN A CA 1
ATOM 855 C C . GLN A 1 108 ? -13.488 -11.160 4.512 1.00 75.12 108 GLN A C 1
ATOM 857 O O . GLN A 1 108 ? -14.267 -11.920 3.936 1.00 75.12 108 GLN A O 1
ATOM 862 N N . CYS A 1 109 ? -13.787 -9.905 4.808 1.00 75.38 109 CYS A N 1
ATOM 863 C CA . CYS A 1 109 ? -15.045 -9.276 4.447 1.00 75.38 109 CYS A CA 1
ATOM 864 C C . CYS A 1 109 ? -14.873 -8.460 3.162 1.00 75.38 109 CYS A C 1
ATOM 866 O O . CYS A 1 109 ? -13.791 -7.941 2.863 1.00 75.38 109 CYS A O 1
ATOM 868 N N . LYS A 1 110 ? -15.956 -8.372 2.382 1.00 81.69 110 LYS A N 1
ATOM 869 C CA . LYS A 1 110 ? -16.024 -7.577 1.153 1.00 81.69 110 LYS A CA 1
ATOM 870 C C . LYS A 1 110 ? -17.195 -6.612 1.246 1.00 81.69 110 LYS A C 1
ATOM 872 O O . LYS A 1 110 ? -18.320 -7.039 1.483 1.00 81.69 110 LYS A O 1
ATOM 877 N N . GLU A 1 111 ? -16.938 -5.333 1.014 1.00 80.75 111 GLU A N 1
ATOM 878 C CA . GLU A 1 111 ? -17.975 -4.300 0.959 1.00 80.75 111 GLU A CA 1
ATOM 879 C C . GLU A 1 111 ? -17.857 -3.517 -0.348 1.00 80.75 111 GLU A C 1
ATOM 881 O O . GLU A 1 111 ? -16.752 -3.215 -0.806 1.00 80.75 111 GLU A O 1
ATOM 886 N N . LEU A 1 112 ? -18.995 -3.186 -0.956 1.00 83.19 112 LEU A N 1
ATOM 887 C CA . LEU A 1 112 ? -19.043 -2.340 -2.141 1.00 83.19 112 LEU A CA 1
ATOM 888 C C . LEU A 1 112 ? -19.115 -0.874 -1.714 1.00 83.19 112 LEU A C 1
ATOM 890 O O . LEU A 1 112 ? -20.024 -0.476 -0.987 1.00 83.19 112 LEU A O 1
ATOM 894 N N . ASN A 1 113 ? -18.162 -0.059 -2.159 1.00 79.38 113 ASN A N 1
ATOM 895 C CA . ASN A 1 113 ? -18.080 1.331 -1.726 1.00 79.38 113 ASN A CA 1
ATOM 896 C C . ASN A 1 113 ? -17.575 2.240 -2.855 1.00 79.38 113 ASN A C 1
ATOM 898 O O . ASN A 1 113 ? -16.743 1.841 -3.668 1.00 79.38 113 ASN A O 1
ATOM 902 N N . ILE A 1 114 ? -18.082 3.471 -2.891 1.00 83.69 114 ILE A N 1
ATOM 903 C CA . ILE A 1 114 ? -17.724 4.498 -3.872 1.00 83.69 114 ILE A CA 1
ATOM 904 C C . ILE A 1 114 ? -16.838 5.536 -3.174 1.00 83.69 114 ILE A C 1
ATOM 906 O O . ILE A 1 114 ? -17.239 6.152 -2.181 1.00 83.69 114 ILE A O 1
ATOM 910 N N . ASN A 1 115 ? -15.631 5.750 -3.697 1.00 72.31 115 ASN A N 1
ATOM 911 C CA . ASN A 1 115 ? -14.639 6.657 -3.123 1.00 72.31 115 ASN A CA 1
ATOM 912 C C . ASN A 1 115 ? -14.930 8.106 -3.542 1.00 72.31 115 ASN A C 1
ATOM 914 O O . ASN A 1 115 ? -14.163 8.679 -4.288 1.00 72.31 115 ASN A O 1
ATOM 918 N N . ARG A 1 116 ? -16.030 8.705 -3.072 1.00 78.00 116 ARG A N 1
ATOM 919 C CA . ARG A 1 116 ? -16.506 10.063 -3.442 1.00 78.00 116 ARG A CA 1
ATOM 920 C C . ARG A 1 116 ? -15.591 11.204 -2.937 1.00 78.00 116 ARG A C 1
ATOM 922 O O . ARG A 1 116 ? -16.038 12.016 -2.126 1.00 78.00 116 ARG A O 1
ATOM 929 N N . GLY A 1 117 ? -14.300 11.185 -3.258 1.00 71.81 117 GLY A N 1
ATOM 930 C CA . GLY A 1 117 ? -13.273 12.088 -2.716 1.00 71.81 117 GLY A CA 1
ATOM 931 C C . GLY A 1 117 ? -13.031 11.934 -1.209 1.00 71.81 117 GLY A C 1
ATOM 932 O O . GLY A 1 117 ? -12.309 12.713 -0.588 1.00 71.81 117 GLY A O 1
ATOM 933 N N . ARG A 1 118 ? -13.657 10.932 -0.578 1.00 67.75 118 ARG A N 1
ATOM 934 C CA . ARG A 1 118 ? -13.532 10.659 0.856 1.00 67.75 118 ARG A CA 1
ATOM 935 C C . ARG A 1 118 ? -12.423 9.646 1.096 1.00 67.75 118 ARG A C 1
ATOM 937 O O . ARG A 1 118 ? -12.294 8.663 0.367 1.00 67.75 118 ARG A O 1
ATOM 944 N N . GLY A 1 119 ? -11.657 9.871 2.164 1.00 65.12 119 GLY A N 1
ATOM 945 C CA . GLY A 1 119 ? -10.712 8.882 2.680 1.00 65.12 119 GLY A CA 1
ATOM 946 C C . GLY A 1 119 ? -11.399 7.540 2.950 1.00 65.12 119 GLY A C 1
ATOM 947 O O . GLY A 1 119 ? -12.612 7.474 3.172 1.00 65.12 119 GLY A O 1
ATOM 948 N N . ARG A 1 120 ? -10.625 6.453 2.906 1.00 66.88 120 ARG A N 1
ATOM 949 C CA . ARG A 1 120 ? -11.141 5.105 3.165 1.00 66.88 120 ARG A CA 1
ATOM 950 C C . ARG A 1 120 ? -11.559 5.012 4.636 1.00 66.88 120 ARG A C 1
ATOM 952 O O . ARG A 1 120 ? -10.710 4.992 5.511 1.00 66.88 120 ARG A O 1
ATOM 959 N N . GLU A 1 121 ? -12.855 4.972 4.912 1.00 68.50 121 GLU A N 1
ATOM 960 C CA . GLU A 1 121 ? -13.383 4.696 6.254 1.00 68.50 121 GLU A CA 1
ATOM 961 C C . GLU A 1 121 ? -13.516 3.178 6.435 1.00 68.50 121 GLU A C 1
ATOM 963 O O . GLU A 1 121 ? -14.103 2.517 5.576 1.00 68.50 121 GLU A O 1
ATOM 968 N N . ILE A 1 122 ? -12.956 2.632 7.519 1.00 66.69 122 ILE A N 1
ATOM 969 C CA . ILE A 1 122 ? -13.168 1.235 7.921 1.00 66.69 122 ILE A CA 1
ATOM 970 C C . ILE A 1 122 ? -14.177 1.267 9.067 1.00 66.69 122 ILE A C 1
ATOM 972 O O . ILE A 1 122 ? -13.862 1.706 10.171 1.00 66.69 122 ILE A O 1
ATOM 976 N N . ARG A 1 123 ? -15.412 0.838 8.794 1.00 63.94 123 ARG A N 1
ATOM 977 C CA . ARG A 1 123 ? -16.514 0.819 9.768 1.00 63.94 123 ARG A CA 1
ATOM 978 C C . ARG A 1 123 ? -16.517 -0.490 10.547 1.00 63.94 123 ARG A C 1
ATOM 980 O O . ARG A 1 123 ? -17.439 -1.286 10.416 1.00 63.94 1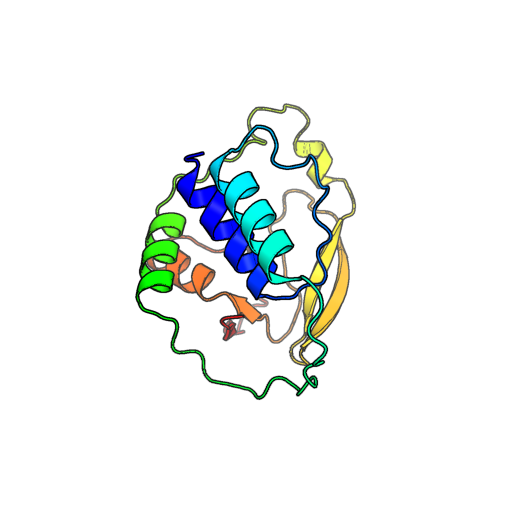23 ARG A O 1
ATOM 987 N N . HIS A 1 124 ? -15.455 -0.733 11.304 1.00 64.06 124 HIS A N 1
ATOM 988 C CA . HIS A 1 124 ? -15.337 -1.941 12.116 1.00 64.06 124 HIS A CA 1
ATOM 989 C C . HIS A 1 124 ? -14.855 -1.607 13.524 1.00 64.06 124 HIS A C 1
ATOM 991 O O . HIS A 1 124 ? -14.134 -0.627 13.710 1.00 64.06 124 HIS A O 1
ATOM 997 N N . GLU A 1 125 ? -15.272 -2.412 14.499 1.00 62.06 125 GLU A N 1
ATOM 998 C CA . GLU A 1 125 ? -14.982 -2.199 15.920 1.00 62.06 125 GLU A CA 1
ATOM 999 C C . GLU A 1 125 ? -13.493 -2.397 16.241 1.00 62.06 125 GLU A C 1
ATOM 1001 O O . GLU A 1 125 ? -12.982 -1.768 17.158 1.00 62.06 125 GLU A O 1
ATOM 1006 N N . ASN A 1 126 ? -12.768 -3.223 15.474 1.00 63.88 126 ASN A N 1
ATOM 1007 C CA . ASN A 1 126 ? -11.337 -3.477 15.690 1.00 63.88 126 ASN A CA 1
ATOM 1008 C C . ASN A 1 126 ? -10.559 -3.562 14.364 1.00 63.88 126 ASN A C 1
ATOM 1010 O O . ASN A 1 126 ? -10.247 -4.661 13.897 1.00 63.88 126 ASN A O 1
ATOM 1014 N N . PRO A 1 127 ? -10.237 -2.424 13.724 1.00 66.81 127 PRO A N 1
ATOM 1015 C CA . PRO A 1 127 ? -9.440 -2.425 12.505 1.00 66.81 127 PRO A CA 1
ATOM 1016 C C . PRO A 1 127 ? -7.996 -2.860 12.791 1.00 66.81 127 PRO A C 1
ATOM 1018 O O . PRO A 1 127 ? -7.318 -2.320 13.670 1.00 66.81 127 PRO A O 1
ATOM 1021 N N . LEU A 1 128 ? -7.529 -3.830 12.006 1.00 70.56 128 LEU A N 1
ATOM 1022 C CA . LEU A 1 128 ? -6.148 -4.301 12.013 1.00 70.56 128 LEU A CA 1
ATOM 1023 C C . LEU A 1 128 ? -5.313 -3.466 11.037 1.00 70.56 128 LEU A C 1
ATOM 1025 O O . LEU A 1 128 ? -5.604 -3.413 9.841 1.00 70.56 128 LEU A O 1
ATOM 1029 N N . TYR A 1 129 ? -4.266 -2.832 11.548 1.00 70.81 129 TYR A N 1
ATOM 1030 C CA . TYR A 1 129 ? -3.308 -2.051 10.777 1.00 70.81 129 TYR A CA 1
ATOM 1031 C C . TYR A 1 129 ? -2.007 -2.817 10.600 1.00 70.81 129 TYR A C 1
ATOM 1033 O O . TYR A 1 129 ? -1.587 -3.571 11.471 1.00 70.81 129 TYR A O 1
ATOM 1041 N N . HIS A 1 130 ? -1.329 -2.587 9.483 1.00 75.06 130 HIS A N 1
ATOM 1042 C CA . HIS A 1 130 ? 0.023 -3.098 9.305 1.00 75.06 130 HIS A CA 1
ATOM 1043 C C . HIS A 1 130 ? 1.028 -2.224 10.071 1.00 75.06 130 HIS A C 1
ATOM 1045 O O . HIS A 1 130 ? 0.861 -1.004 10.130 1.00 75.06 130 HIS A O 1
ATOM 1051 N N . ARG A 1 131 ? 2.105 -2.803 10.611 1.00 72.94 131 ARG A N 1
ATOM 1052 C CA . ARG A 1 131 ? 3.148 -2.064 11.357 1.00 72.94 131 ARG A CA 1
ATOM 1053 C C . ARG A 1 131 ? 3.851 -0.973 10.542 1.00 72.94 131 ARG A C 1
ATOM 1055 O O . ARG A 1 131 ? 4.361 -0.006 11.098 1.00 72.94 131 ARG A O 1
ATOM 1062 N N . SER A 1 132 ? 3.834 -1.074 9.215 1.00 71.81 132 SER A N 1
ATOM 1063 C CA . SER A 1 132 ? 4.301 0.009 8.337 1.00 71.81 132 SER A CA 1
ATOM 1064 C C . SER A 1 132 ? 3.499 1.303 8.513 1.00 71.81 132 SER A C 1
ATOM 1066 O O . SER A 1 132 ? 4.070 2.382 8.398 1.00 71.81 132 SER A O 1
ATOM 1068 N N . VAL A 1 133 ? 2.204 1.209 8.840 1.00 72.69 133 VAL A N 1
ATOM 1069 C CA . VAL A 1 133 ? 1.358 2.376 9.135 1.00 72.69 133 VAL A CA 1
ATOM 1070 C C . VAL A 1 133 ? 1.804 3.036 10.437 1.00 72.69 133 VAL A C 1
ATOM 1072 O O . VAL A 1 133 ? 1.925 4.255 10.472 1.00 72.69 133 VAL A O 1
ATOM 1075 N N . GLN A 1 134 ? 2.150 2.238 11.454 1.00 76.06 134 GLN A N 1
ATOM 1076 C CA . GLN A 1 134 ? 2.710 2.732 12.716 1.00 76.06 134 GLN A CA 1
ATOM 1077 C C . GLN A 1 134 ? 4.016 3.508 12.489 1.00 76.06 134 GLN A C 1
ATOM 1079 O O . GLN A 1 134 ? 4.186 4.611 12.996 1.00 76.06 134 GLN A O 1
ATOM 1084 N N . LEU A 1 135 ? 4.919 2.965 11.668 1.00 72.44 135 LEU A N 1
ATOM 1085 C CA . LEU A 1 135 ? 6.179 3.633 11.322 1.00 72.44 135 LEU A CA 1
ATOM 1086 C C . LEU A 1 135 ? 5.959 4.926 10.517 1.00 72.44 135 LEU A C 1
ATOM 1088 O O . LEU A 1 135 ? 6.747 5.860 10.639 1.00 72.44 135 LEU A O 1
ATOM 1092 N N . LEU A 1 136 ? 4.896 5.004 9.707 1.00 74.62 136 LEU A N 1
ATOM 1093 C CA . LEU A 1 136 ? 4.518 6.232 8.998 1.00 74.62 136 LEU A CA 1
ATOM 1094 C C . LEU A 1 136 ? 4.003 7.301 9.968 1.00 74.62 136 LEU A C 1
ATOM 1096 O O . LEU A 1 136 ? 4.387 8.466 9.848 1.00 74.62 136 LEU A O 1
ATOM 1100 N N . GLU A 1 137 ? 3.175 6.922 10.942 1.00 77.06 137 GLU A N 1
ATOM 1101 C CA . GLU A 1 137 ? 2.680 7.845 11.972 1.00 77.06 137 GLU A CA 1
ATOM 1102 C C . GLU A 1 137 ? 3.826 8.504 12.748 1.00 77.06 137 GLU A C 1
ATOM 1104 O O . GLU A 1 137 ? 3.812 9.720 12.946 1.00 77.06 137 GLU A O 1
ATOM 1109 N N . GLU A 1 138 ? 4.871 7.743 13.088 1.00 76.62 138 GLU A N 1
ATOM 1110 C CA . GLU A 1 138 ? 6.081 8.268 13.742 1.00 76.62 138 GLU A CA 1
ATOM 1111 C C . GLU A 1 138 ? 6.808 9.335 12.900 1.00 76.62 138 GLU A C 1
ATOM 1113 O O . GLU A 1 138 ? 7.483 10.207 13.446 1.00 76.62 138 GLU A O 1
ATOM 1118 N N . THR A 1 139 ? 6.647 9.312 11.572 1.00 72.25 139 THR A N 1
ATOM 1119 C CA . THR A 1 139 ? 7.205 10.329 10.660 1.00 72.25 139 THR A CA 1
ATOM 1120 C C . THR A 1 139 ? 6.307 11.557 10.467 1.00 72.25 139 THR A C 1
ATOM 1122 O O . THR A 1 139 ? 6.661 12.462 9.713 1.00 72.25 139 THR A O 1
ATOM 1125 N N . GLY A 1 140 ? 5.159 11.617 11.150 1.00 72.38 140 GLY A N 1
ATOM 1126 C CA . GLY A 1 140 ? 4.189 12.710 11.046 1.00 72.38 140 GLY A CA 1
ATOM 1127 C C . GLY A 1 140 ? 3.116 12.504 9.972 1.00 72.38 140 GLY A C 1
ATOM 1128 O O . GLY A 1 140 ? 2.349 13.426 9.687 1.00 72.38 140 GLY A O 1
ATOM 1129 N N . TYR A 1 141 ? 3.025 11.314 9.370 1.00 72.38 141 TYR A N 1
ATOM 1130 C CA . TYR A 1 141 ? 1.926 10.985 8.465 1.00 72.38 141 TYR A CA 1
ATOM 1131 C C . TYR A 1 141 ? 0.633 10.757 9.253 1.00 72.38 141 TYR A C 1
ATOM 1133 O O . TYR A 1 141 ? 0.585 9.934 10.161 1.00 72.38 141 TYR A O 1
ATOM 1141 N N . THR A 1 142 ? -0.446 11.445 8.878 1.00 69.88 142 THR A N 1
ATOM 1142 C CA . THR A 1 142 ? -1.779 11.164 9.424 1.00 69.88 142 THR A CA 1
ATOM 1143 C C . THR A 1 142 ? -2.497 10.172 8.509 1.00 69.88 142 THR A C 1
ATOM 1145 O O . THR A 1 142 ? -2.825 10.540 7.370 1.00 69.88 142 THR A O 1
ATOM 1148 N N . PRO A 1 143 ? -2.774 8.932 8.953 1.00 67.62 143 PRO A N 1
ATOM 1149 C CA . PRO A 1 143 ? -3.529 7.997 8.142 1.00 67.62 143 PRO A CA 1
ATOM 1150 C C . PRO A 1 143 ? -4.891 8.574 7.784 1.00 67.62 143 PRO A C 1
ATOM 1152 O O . PRO A 1 143 ? -5.656 9.046 8.619 1.00 67.62 143 PRO A O 1
ATOM 1155 N N . ARG A 1 144 ? -5.218 8.502 6.491 1.00 66.31 144 ARG A N 1
ATOM 1156 C CA . ARG A 1 144 ? -6.539 8.892 5.973 1.00 66.31 144 ARG A CA 1
ATOM 1157 C C . ARG A 1 144 ? -7.624 7.860 6.288 1.00 66.31 144 ARG A C 1
ATOM 1159 O O . ARG A 1 144 ? -8.762 8.023 5.843 1.00 66.31 144 ARG A O 1
ATOM 1166 N N . VAL A 1 145 ? -7.262 6.801 7.012 1.00 65.62 145 VAL A N 1
ATOM 1167 C CA . VAL A 1 145 ? -8.200 5.811 7.519 1.00 65.62 145 VAL A CA 1
ATOM 1168 C C . VAL A 1 145 ? -8.855 6.378 8.766 1.00 65.62 145 VAL A C 1
ATOM 1170 O O . VAL A 1 145 ? -8.191 6.665 9.755 1.00 65.62 145 VAL A O 1
ATOM 1173 N N . ARG A 1 146 ? -10.170 6.582 8.704 1.00 63.41 146 ARG A N 1
ATOM 1174 C CA . ARG A 1 146 ? -10.946 7.013 9.867 1.00 63.41 146 ARG A CA 1
ATOM 1175 C C . ARG A 1 146 ? -11.415 5.771 10.617 1.00 63.41 146 ARG A C 1
ATOM 1177 O O . ARG A 1 146 ? -12.204 5.004 10.069 1.00 63.41 146 ARG A O 1
ATOM 1184 N N . CYS A 1 147 ? -10.918 5.585 11.838 1.00 61.69 147 CYS A N 1
ATOM 1185 C CA . CYS A 1 147 ? -11.543 4.710 12.830 1.00 61.69 147 CYS A CA 1
ATOM 1186 C C . CYS A 1 147 ? -12.771 5.410 13.424 1.00 61.69 147 CYS A C 1
ATOM 1188 O O . CYS A 1 147 ? -12.814 6.644 13.486 1.00 61.69 147 CYS A O 1
ATOM 1190 N N . GLN A 1 148 ? -13.752 4.641 13.905 1.00 59.56 148 GLN A N 1
ATOM 1191 C CA . GLN A 1 148 ? -14.791 5.219 14.757 1.00 59.56 148 GLN A CA 1
ATOM 1192 C C . GLN A 1 148 ? -14.152 5.819 16.021 1.00 59.56 148 GLN A C 1
ATOM 1194 O O . GLN A 1 148 ? -13.177 5.294 16.564 1.00 59.56 148 GLN A O 1
ATOM 1199 N N . SER A 1 149 ? -14.676 6.971 16.441 1.00 51.62 149 SER A N 1
ATOM 1200 C CA . SER A 1 149 ? -14.128 7.763 17.544 1.00 51.62 149 SER A CA 1
ATOM 1201 C C . SER A 1 149 ? -14.112 6.941 18.840 1.00 51.62 149 SER A C 1
ATOM 1203 O O . SER A 1 149 ? -15.147 6.416 19.237 1.00 51.62 149 SER A O 1
ATOM 1205 N N . GLY A 1 150 ? -12.943 6.818 19.479 1.00 58.31 150 GLY A N 1
ATOM 1206 C CA . GLY A 1 150 ? -12.764 6.086 20.742 1.00 58.31 150 GLY A CA 1
ATOM 1207 C C . GLY A 1 150 ? -12.135 4.690 20.638 1.00 58.31 150 GLY A C 1
ATOM 1208 O O . GLY A 1 150 ? -11.918 4.066 21.671 1.00 58.31 150 GLY A O 1
ATOM 1209 N N . LEU A 1 151 ? -11.808 4.205 19.435 1.00 63.28 151 LEU A N 1
ATOM 1210 C CA . LEU A 1 151 ? -11.200 2.883 19.236 1.00 63.28 151 LEU A CA 1
ATOM 1211 C C . LEU A 1 151 ? -9.696 2.979 18.956 1.00 63.28 151 LEU A C 1
ATOM 1213 O O . LEU A 1 151 ? -9.260 3.764 18.111 1.00 63.28 151 LEU A O 1
ATOM 1217 N N . THR A 1 152 ? -8.902 2.157 19.647 1.00 64.44 152 THR A N 1
ATOM 1218 C CA . THR A 1 152 ? -7.452 2.063 19.438 1.00 64.44 152 THR A CA 1
ATOM 1219 C C . THR A 1 152 ? -7.130 1.073 18.313 1.00 64.44 152 THR A C 1
ATOM 1221 O O . THR A 1 152 ? -7.579 -0.073 18.384 1.00 64.44 152 THR A O 1
ATOM 1224 N N . PRO A 1 153 ? -6.345 1.464 17.295 1.00 67.44 153 PRO A N 1
ATOM 1225 C CA . PRO A 1 153 ? -5.919 0.559 16.232 1.00 67.44 153 PRO A CA 1
ATOM 1226 C C . PRO A 1 153 ? -5.024 -0.565 16.774 1.00 67.44 153 PRO A C 1
ATOM 1228 O O . PRO A 1 153 ? -4.170 -0.327 17.629 1.00 67.44 153 PRO A O 1
ATOM 1231 N N . ILE A 1 154 ? -5.190 -1.786 16.257 1.00 71.00 154 ILE A N 1
ATOM 1232 C CA . ILE A 1 154 ? -4.316 -2.925 16.578 1.00 71.00 154 ILE A CA 1
ATOM 1233 C C . ILE A 1 154 ? -3.347 -3.131 15.413 1.00 71.00 154 ILE A C 1
ATOM 1235 O O . ILE A 1 154 ? -3.783 -3.288 14.274 1.00 71.00 154 ILE A O 1
ATOM 1239 N N . TYR A 1 155 ? -2.045 -3.165 15.692 1.00 73.06 155 TYR A N 1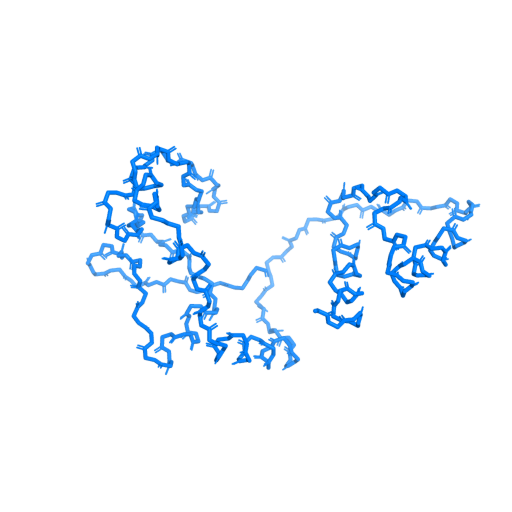
ATOM 1240 C CA . TYR A 1 155 ? -1.002 -3.357 14.682 1.00 73.06 155 TYR A CA 1
ATOM 1241 C C . TYR A 1 155 ? -0.584 -4.833 14.565 1.00 73.06 155 TYR A C 1
ATOM 1243 O O . TYR A 1 155 ? -0.360 -5.498 15.575 1.00 73.06 155 TYR A O 1
ATOM 1251 N 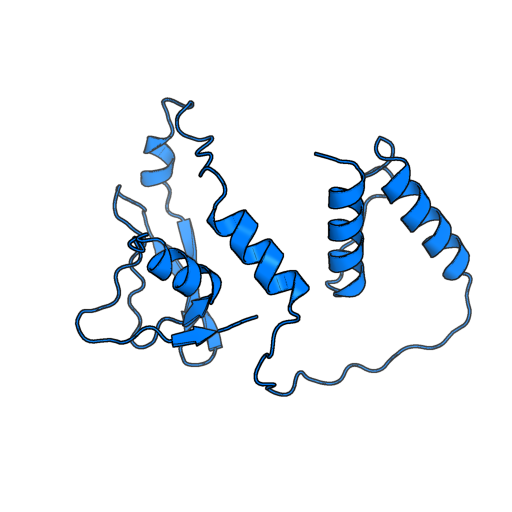N . VAL A 1 156 ? -0.468 -5.345 13.337 1.00 73.25 156 VAL A N 1
ATOM 1252 C CA . VAL A 1 156 ? -0.082 -6.729 13.003 1.00 73.25 156 VAL A CA 1
ATOM 1253 C C . VAL A 1 156 ? 0.951 -6.762 11.871 1.00 73.25 156 VAL A C 1
ATOM 1255 O O . VAL A 1 156 ? 0.870 -5.972 10.931 1.00 73.25 156 VAL A O 1
ATOM 1258 N N . ASP A 1 157 ? 1.899 -7.701 11.958 1.00 65.50 157 ASP A N 1
ATOM 1259 C CA . ASP A 1 157 ? 2.802 -8.085 10.864 1.00 65.50 157 ASP A CA 1
ATOM 1260 C C . ASP A 1 157 ? 2.237 -9.374 10.230 1.00 65.50 157 ASP A C 1
ATOM 1262 O O . ASP A 1 157 ? 1.937 -10.324 10.961 1.00 65.50 157 ASP A O 1
ATOM 1266 N N . TYR A 1 158 ? 2.039 -9.399 8.908 1.00 53.22 158 TYR A N 1
ATOM 1267 C CA . TYR A 1 158 ? 1.668 -10.614 8.160 1.00 53.22 158 TYR A CA 1
ATOM 1268 C C . TYR A 1 158 ? 2.895 -11.288 7.560 1.00 53.22 158 TYR A C 1
ATOM 1270 O O . TYR A 1 158 ? 3.818 -10.551 7.146 1.00 53.22 158 TYR A O 1
#

pLDDT: mean 70.75, std 13.37, range [32.22, 89.31]

Radius of gyration: 20.58 Å; chains: 1; bounding box: 39×53×42 Å

Sequence (158 aa):
MDSSSLLWMVQQIDAAGVGNLWAPDAFEDVPTVKAYFDAKRESNSPKTSSPKVSPPTRTESKLPPSVLKELQKDVKGKLHDSLEGISLWWLLEYIPLWKHFLDGNKQQCKELNINRGRGREIRHENPLYHRSVQLLEETGYTPRVRCQSGLTPIYVDY